Protein 6X23 (pdb70)

Foldseek 3Di:
DDKDKDKWKFFADPVGQFFDWADAQQQAAIFTQQGHCPGRVVVRPHGHGWGFQDKPNHGHNRGHPVVVVVVSVVVPRMIMTMTIGDDVD/DVDDDDD

Secondary structure (DSSP, 8-state):
--EEEEEEEEE--SS-S-EEEE--------EEEEE-TTSHHHHHT--TT-EEEEETTEE-TTS-HHHHHHHHHHTTTEEEEEEEEES--/--SEEE-

Sequence (96 aa):
APEGKMDLIIMRGDKGFGFRLSGATHAQGQWVRNVDPDGQAARAGLQAGDRLLELNGVDVSFWSHRKVVDEIKRSGDVVAFRIARRLSPPESESKV

Radius of gyration: 12.02 Å; Cα contacts (8 Å, |Δi|>4): 227; chains: 2; bounding box: 24×32×27 Å

Organism: Monosiga brevicollis (NCBI:txid81824)

Solvent-accessible surface area: 5658 Å² total; per-residue (Å²): 135,75,90,20,121,112,113,16,114,1,119,68,22,154,189,13,0,4,2,86,1,1,5,42,49,184,110,122,12,0,76,2,109,56,22,39,128,142,18,62,0,31,208,39,33,6,92,62,41,2,42,4,23,48,7,77,68,77,78,0,22,135,37,37,9,115,110,0,0,53,71,0,91,191,29,37,112,66,1,32,5,77,1,3,40,99,105,88,104,128,104,20,70,20,68,7

InterPro domains:
  IPR001452 SH3 domain [PF00018] (1230-1275)
  IPR001452 SH3 domain [PS50002] (1224-1283)
  IPR001452 SH3 domain [SM00326] (1227-1282)
  IPR001478 PDZ domain [PF00595] (455-535)
  IPR001478 PDZ domain [PS50106] (453-539)
  IPR001478 PDZ domain [SM00228] (461-539)
  IPR001660 Sterile alpha motif domain [PF00536] (1371-1432)
  IPR001660 Sterile alpha motif domain [PS50105] (1372-1435)
  IPR001660 Sterile alpha motif domain [SM00454] (1369-1435)
  IPR002110 Ankyrin repeat [PF00023] (327-357)
  IPR002110 Ankyrin repeat [PF12796] (231-323)
  IPR002110 Ankyrin repeat [PF13637] (164-210)
  IPR002110 Ankyrin repeat [PS50088] (190-222)
  IPR002110 Ankyrin repeat [PS50088] (223-255)
  IPR002110 Ankyrin repeat [PS50088] (293-325)
  IPR002110 Ankyrin repeat [PS50088] (326-358)
  IPR002110 Ankyrin repeat [SM00248] (190-219)
  IPR002110 Ankyrin repeat [SM00248] (223-252)
  IPR002110 Ankyrin repeat [SM00248] (256-289)
  IPR002110 Ankyrin repeat [SM00248] (293-322)

B-factor: mean 38.04, std 16.81, range [12.9, 97.59]

Structure (mmCIF, N/CA/C/O backbone):
data_6X23
#
_entry.id   6X23
#
_cell.length_a   33.070
_cell.length_b   40.690
_cell.length_c   78.860
_cell.angle_alpha   90.000
_cell.angle_beta   90.000
_cell.angle_gamma   90.000
#
_symmetry.space_group_name_H-M   'P 21 21 21'
#
loop_
_entity.id
_entity.type
_entity.pdbx_description
1 polymer 'mbSHANK1 protein'
2 polymer 'G protein-activated inward rectifier potassium channel 3'
3 water water
#
loop_
_atom_site.group_PDB
_atom_site.id
_atom_site.type_symbol
_atom_site.label_atom_id
_atom_site.label_alt_id
_atom_site.label_comp_id
_atom_site.label_asym_id
_atom_site.label_entity_id
_atom_site.label_seq_id
_atom_site.pdbx_PDB_ins_code
_atom_site.Cartn_x
_atom_site.Cartn_y
_atom_site.Cartn_z
_atom_site.occupancy
_atom_site.B_iso_or_equiv
_atom_site.auth_seq_id
_atom_site.auth_comp_id
_atom_site.auth_asym_id
_atom_site.auth_atom_id
_atom_site.pdbx_PDB_model_num
ATOM 1 N N . ALA A 1 8 ? 31.404 -12.630 3.785 1.00 67.74 447 ALA A N 1
ATOM 2 C CA . ALA A 1 8 ? 32.052 -12.135 4.994 1.00 57.32 447 ALA A CA 1
ATOM 3 C C . ALA A 1 8 ? 31.035 -11.649 6.033 1.00 55.17 447 ALA A C 1
ATOM 4 O O . ALA A 1 8 ? 30.396 -10.615 5.846 1.00 57.53 447 ALA A O 1
ATOM 6 N N . PRO A 1 9 ? 30.879 -12.400 7.126 1.00 50.54 448 PRO A N 1
ATOM 7 C CA . PRO A 1 9 ? 30.071 -11.917 8.253 1.00 46.03 448 PRO A CA 1
ATOM 8 C C . PRO A 1 9 ? 30.912 -11.161 9.270 1.00 45.23 448 PRO A C 1
ATOM 9 O O . PRO A 1 9 ? 32.039 -11.533 9.612 1.00 36.26 448 PRO A O 1
ATOM 13 N N . GLU A 1 10 ? 30.360 -10.069 9.778 1.00 40.97 449 GLU A N 1
ATOM 14 C CA . GLU A 1 10 ? 31.097 -9.315 10.775 1.00 34.67 449 GLU A CA 1
ATOM 15 C C . GLU A 1 10 ? 30.250 -9.108 12.013 1.00 30.28 449 GLU A C 1
ATOM 16 O O . GLU A 1 10 ? 29.024 -9.165 11.979 1.00 41.59 449 GLU A O 1
ATOM 22 N N . GLY A 1 11 ? 30.933 -8.890 13.121 1.00 30.03 450 GLY A N 1
ATOM 23 C CA . GLY A 1 11 ? 30.288 -8.532 14.362 1.00 26.04 450 GLY A CA 1
ATOM 24 C C . GLY A 1 11 ? 30.778 -7.174 14.799 1.00 23.53 450 GLY A C 1
ATOM 25 O O . GLY A 1 11 ? 31.903 -6.776 14.502 1.00 27.29 450 GLY A O 1
ATOM 26 N N . LYS A 1 12 ? 29.925 -6.461 15.507 1.00 23.46 451 LYS A N 1
ATOM 27 C CA . LYS A 1 12 ? 30.283 -5.169 16.056 1.00 21.76 451 LYS A CA 1
ATOM 28 C C . LYS A 1 12 ? 30.768 -5.311 17.495 1.00 19.04 451 LYS A C 1
ATOM 29 O O . LYS A 1 12 ? 30.344 -6.201 18.232 1.00 17.47 451 LYS A O 1
ATOM 35 N N . MET A 1 13 ? 31.681 -4.431 17.892 1.00 16.13 452 MET A N 1
ATOM 36 C CA . MET A 1 13 ? 32.144 -4.444 19.271 1.00 20.54 452 MET A CA 1
ATOM 37 C C . MET A 1 13 ? 32.449 -3.013 19.666 1.00 18.14 452 MET A C 1
ATOM 38 O O . MET A 1 13 ? 32.821 -2.203 18.811 1.00 20.93 452 MET A O 1
ATOM 43 N N . ASP A 1 14 ? 32.277 -2.693 20.957 1.00 14.84 453 ASP A N 1
ATOM 44 C CA . ASP A 1 14 ? 32.629 -1.376 21.482 1.00 14.99 453 ASP A CA 1
ATOM 45 C C . ASP A 1 14 ? 34.006 -1.470 22.119 1.00 14.25 453 ASP A C 1
ATOM 46 O O . ASP A 1 14 ? 34.349 -2.485 22.687 1.00 14.55 453 ASP A O 1
ATOM 51 N N . LEU A 1 15 ? 34.812 -0.425 21.991 1.00 20.07 454 LEU A N 1
ATOM 52 C CA . LEU A 1 15 ? 36.158 -0.405 22.548 1.00 14.67 454 LEU A CA 1
ATOM 53 C C . LEU A 1 15 ? 36.399 0.956 23.184 1.00 18.92 454 LEU A C 1
ATOM 54 O O . LEU A 1 15 ? 35.895 1.967 22.685 1.00 20.12 454 LEU A O 1
ATOM 59 N N . ILE A 1 16 ? 37.183 0.980 24.269 1.00 23.23 455 ILE A N 1
ATOM 60 C CA . ILE A 1 16 ? 37.629 2.198 24.932 1.00 21.32 455 ILE A CA 1
ATOM 61 C C . ILE A 1 16 ? 39.133 2.120 25.083 1.00 22.88 455 ILE A C 1
ATOM 62 O O . ILE A 1 16 ? 39.665 1.108 25.556 1.00 19.70 455 ILE A O 1
ATOM 67 N N . ILE A 1 17 ? 39.820 3.174 24.655 1.00 23.25 456 ILE A N 1
ATOM 68 C CA . ILE A 1 17 ? 41.272 3.202 24.541 1.00 23.69 456 ILE A CA 1
ATOM 69 C C . ILE A 1 17 ? 41.785 4.469 25.205 1.00 28.70 456 ILE A C 1
ATOM 70 O O . ILE A 1 17 ?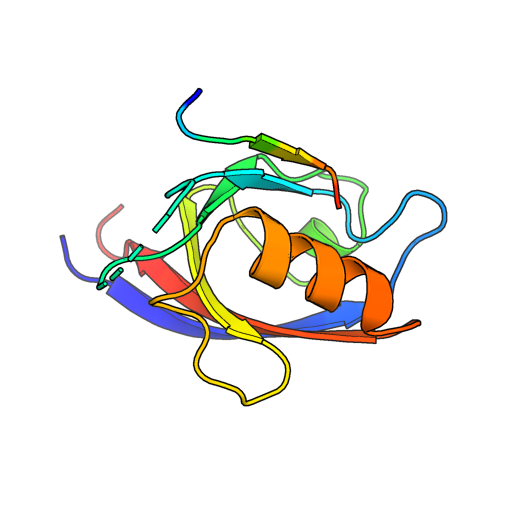 41.338 5.577 24.864 1.00 27.41 456 ILE A O 1
ATOM 75 N N . MET A 1 18 ? 42.705 4.317 26.157 1.00 29.59 457 MET A N 1
ATOM 76 C CA . MET A 1 18 ? 43.403 5.420 26.804 1.00 30.32 457 MET A CA 1
ATOM 77 C C . MET A 1 18 ? 44.543 5.841 25.886 1.00 32.80 457 MET A C 1
ATOM 78 O O . MET A 1 18 ? 45.188 4.987 25.268 1.00 26.52 457 MET A O 1
ATOM 83 N N . ARG A 1 19 ? 44.807 7.139 25.795 1.00 26.49 458 ARG A N 1
ATOM 84 C CA . ARG A 1 19 ? 45.896 7.594 24.939 1.00 30.03 458 ARG A CA 1
ATOM 85 C C . ARG A 1 19 ? 47.229 7.276 25.595 1.00 30.36 458 ARG A C 1
ATOM 86 O O . ARG A 1 19 ? 47.395 7.475 26.798 1.00 35.81 458 ARG A O 1
ATOM 94 N N . GLY A 1 20 ? 48.174 6.770 24.810 1.00 34.18 459 GLY A N 1
ATOM 95 C CA . GLY A 1 20 ? 49.529 6.561 25.277 1.00 36.23 459 GLY A CA 1
ATOM 96 C C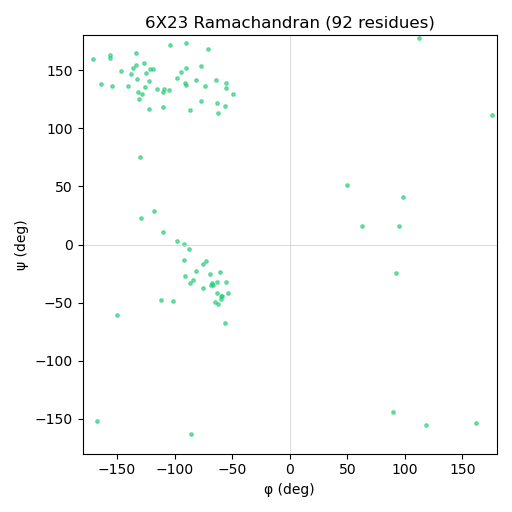 . GLY A 1 20 ? 50.350 7.824 25.118 1.00 42.15 459 GLY A C 1
ATOM 97 O O . GLY A 1 20 ? 49.822 8.921 24.939 1.00 40.64 459 GLY A O 1
ATOM 98 N N . ASP A 1 21 ? 51.665 7.670 25.180 1.00 47.20 460 ASP A N 1
ATOM 99 C CA . ASP A 1 21 ? 52.508 8.848 25.024 1.00 53.68 460 ASP A CA 1
ATOM 100 C C . ASP A 1 21 ? 52.928 9.077 23.586 1.00 45.59 460 ASP A C 1
ATOM 101 O O . ASP A 1 21 ? 53.439 10.155 23.259 1.00 55.01 460 ASP A O 1
ATOM 106 N N . LYS A 1 22 ? 52.729 8.092 22.725 1.00 37.94 461 LYS A N 1
ATOM 107 C CA . LYS A 1 22 ? 52.839 8.288 21.290 1.00 46.69 461 LYS A CA 1
ATOM 108 C C . LYS A 1 22 ? 51.476 8.196 20.615 1.00 48.90 461 LYS A C 1
ATOM 109 O O . LYS A 1 22 ? 51.404 8.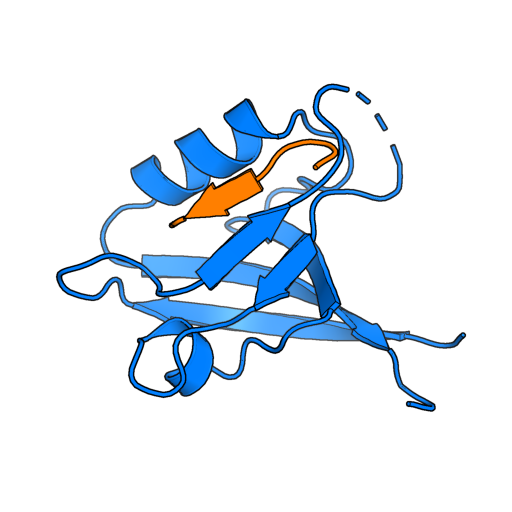114 19.384 1.00 48.84 461 LYS A O 1
ATOM 115 N N . GLY A 1 23 ? 50.392 8.186 21.391 1.00 34.47 462 GLY A N 1
ATOM 116 C CA . GLY A 1 23 ? 49.071 8.113 20.806 1.00 30.62 462 GLY A CA 1
ATOM 117 C C . GLY A 1 23 ? 48.295 6.877 21.204 1.00 31.07 462 GLY A C 1
ATOM 118 O O . GLY A 1 23 ? 48.547 6.290 22.265 1.00 25.18 462 GLY A O 1
ATOM 119 N N . PHE A 1 24 ? 47.343 6.481 20.344 1.00 33.71 463 PHE A N 1
ATOM 120 C CA . PHE A 1 24 ? 46.543 5.284 20.571 1.00 24.20 463 PHE A CA 1
ATOM 121 C C . PHE A 1 24 ? 47.268 4.037 20.091 1.00 28.20 463 PHE A C 1
ATOM 122 O O . PHE A 1 24 ? 47.082 2.960 20.670 1.00 25.14 463 PHE A O 1
ATOM 130 N N . GLY A 1 25 ? 48.104 4.170 19.059 1.00 25.86 464 GLY A N 1
ATOM 1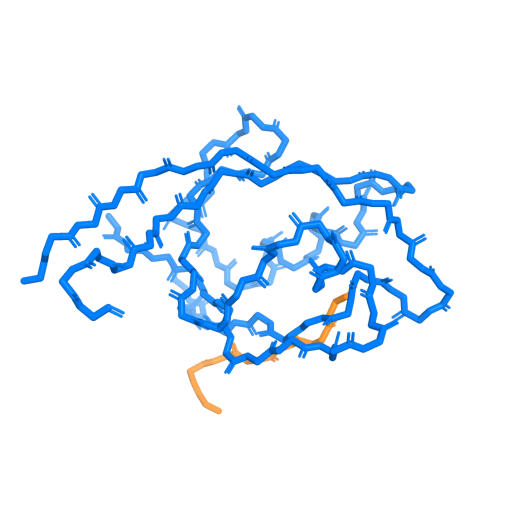31 C CA . GLY A 1 25 ? 48.976 3.091 18.638 1.00 29.79 464 GLY A CA 1
ATOM 132 C C . GLY A 1 25 ? 48.490 2.264 17.461 1.00 32.80 464 GLY A C 1
ATOM 133 O O . GLY A 1 25 ? 48.672 1.042 17.421 1.00 27.70 464 GLY A O 1
ATOM 134 N N . PHE A 1 26 ? 47.930 2.935 16.471 1.00 24.52 465 PHE A N 1
ATOM 135 C CA . PHE A 1 26 ? 47.489 2.211 15.268 1.00 24.70 465 PHE A CA 1
ATOM 136 C C . PHE A 1 26 ? 47.452 3.172 14.095 1.00 33.88 465 PHE A C 1
ATOM 137 O O . PHE A 1 26 ? 47.502 4.375 14.289 1.00 34.37 465 PHE A O 1
ATOM 145 N N . ARG A 1 27 ? 47.417 2.619 12.878 1.00 31.51 466 ARG A N 1
ATOM 146 C CA . ARG A 1 27 ? 47.375 3.441 11.639 1.00 37.78 466 ARG A CA 1
ATOM 147 C C . ARG A 1 27 ? 45.993 3.281 10.999 1.00 36.42 466 ARG A C 1
ATOM 148 O O . ARG A 1 27 ? 45.643 2.142 10.632 1.00 38.03 466 ARG A O 1
ATOM 156 N N . LEU A 1 28 ? 45.243 4.380 10.872 1.00 37.94 467 LEU A N 1
ATOM 157 C CA . LEU A 1 28 ? 43.922 4.303 10.305 1.00 37.92 467 LEU A CA 1
ATOM 158 C C . LEU A 1 28 ? 44.049 4.502 8.802 1.00 42.76 467 LEU A C 1
ATOM 159 O O . LEU A 1 28 ? 44.983 5.133 8.317 1.00 43.92 467 LEU A O 1
ATOM 164 N N . SER A 1 29 ? 43.133 3.936 8.052 1.00 42.72 468 SER A N 1
ATOM 165 C CA . SER A 1 29 ? 43.327 3.920 6.615 1.00 44.95 468 SER A CA 1
ATOM 166 C C . SER A 1 29 ? 41.970 3.832 5.949 1.00 50.30 468 SER A C 1
ATOM 167 O O . SER A 1 29 ? 41.116 3.060 6.393 1.00 51.47 468 SER A O 1
ATOM 170 N N . GLY A 1 30 ? 41.763 4.617 4.906 1.00 50.56 469 GLY A N 1
ATOM 171 C CA . GLY A 1 30 ? 40.516 4.426 4.196 1.00 49.94 469 GLY A CA 1
ATOM 172 C C . GLY A 1 30 ? 40.180 5.621 3.334 1.00 62.39 469 GLY A C 1
ATOM 173 O O . GLY A 1 30 ? 41.064 6.367 2.913 1.00 62.73 469 GLY A O 1
ATOM 174 N N . ALA A 1 31 ? 38.876 5.768 3.112 1.00 65.34 470 ALA A N 1
ATOM 175 C CA . ALA A 1 31 ? 38.318 6.719 2.154 1.00 64.46 470 ALA A CA 1
ATOM 176 C C . ALA A 1 31 ? 38.774 8.145 2.433 1.00 71.36 470 ALA A C 1
ATOM 177 O O . ALA A 1 31 ? 38.491 8.697 3.503 1.00 68.86 470 ALA A O 1
ATOM 179 N N . THR A 1 32 ? 39.467 8.747 1.455 1.00 75.54 471 THR A N 1
ATOM 180 C CA . THR A 1 32 ? 39.865 10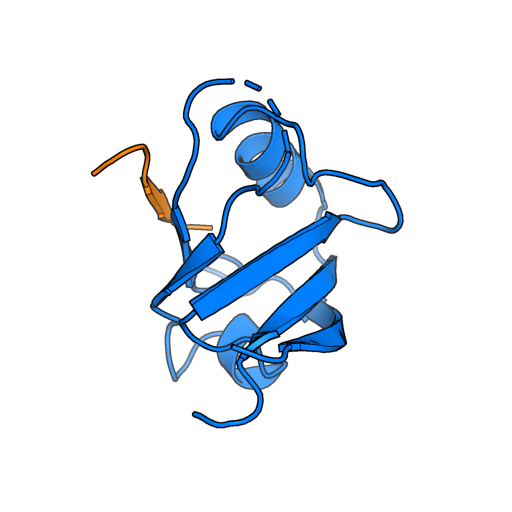.145 1.594 1.00 75.09 471 THR A CA 1
ATOM 181 C C . THR A 1 32 ? 38.647 11.058 1.589 1.00 74.76 471 THR A C 1
ATOM 182 O O . THR A 1 32 ? 38.635 12.087 2.276 1.00 78.43 471 THR A O 1
ATOM 186 N N . HIS A 1 33 ? 37.619 10.713 0.816 1.00 74.64 472 HIS A N 1
ATOM 187 C CA . HIS A 1 33 ? 36.359 11.454 0.853 1.00 69.06 472 HIS A CA 1
ATOM 188 C C . HIS A 1 33 ? 35.193 10.491 1.010 1.00 62.71 472 HIS A C 1
ATOM 189 O O . HIS A 1 33 ? 34.082 10.907 1.319 1.00 56.93 472 HIS A O 1
ATOM 196 N N . ALA A 1 40 ? 27.675 3.853 3.372 1.00 64.51 479 ALA A N 1
ATOM 197 C CA . ALA A 1 40 ? 29.106 4.131 3.273 1.00 62.64 479 ALA A CA 1
ATOM 198 C C . ALA A 1 40 ? 29.905 2.843 3.410 1.00 64.69 479 ALA A C 1
ATOM 199 O O . ALA A 1 40 ? 29.419 1.767 3.051 1.00 69.44 479 ALA A O 1
ATOM 201 N N . GLN A 1 41 ? 31.135 2.955 3.914 1.00 63.25 480 GLN A N 1
ATOM 202 C CA . GLN A 1 41 ? 31.877 1.785 4.374 1.00 63.68 480 GLN A CA 1
ATOM 203 C C . GLN A 1 41 ? 32.823 2.195 5.501 1.00 58.75 480 GLN A C 1
ATOM 204 O O . GLN A 1 41 ? 32.695 1.693 6.623 1.00 59.58 480 GLN A O 1
ATOM 210 N N . GLY A 1 42 ? 33.763 3.099 5.224 1.00 54.36 481 GLY A N 1
ATOM 211 C CA . GLY A 1 42 ? 34.445 3.842 6.268 1.00 49.38 481 GLY A CA 1
ATOM 212 C C . GLY A 1 42 ? 35.923 3.494 6.401 1.00 54.75 481 GLY A C 1
ATOM 213 O O . GLY A 1 42 ? 36.463 2.634 5.703 1.00 63.14 481 GLY A O 1
ATOM 214 N N . GLN A 1 43 ? 36.577 4.205 7.325 1.00 41.36 482 GLN A N 1
ATOM 215 C CA . GLN A 1 43 ? 37.998 4.017 7.577 1.00 37.39 482 GLN A CA 1
ATOM 216 C C . GLN A 1 43 ? 38.224 2.678 8.255 1.00 34.06 482 GLN A C 1
ATOM 217 O O . GLN A 1 43 ? 37.292 2.050 8.729 1.00 40.03 482 GLN A O 1
ATOM 223 N N . TRP A 1 44 ? 39.479 2.246 8.328 1.00 35.44 483 TRP A N 1
ATOM 224 C CA . TRP A 1 44 ? 39.743 0.959 8.958 1.00 39.27 483 TRP A CA 1
ATOM 225 C C . TRP A 1 44 ? 41.171 0.877 9.488 1.00 39.95 483 TRP A C 1
ATOM 226 O O . TRP A 1 44 ? 42.059 1.633 9.089 1.00 43.36 483 TRP A O 1
ATOM 237 N N . VAL A 1 45 ? 41.360 -0.069 10.406 1.00 42.03 484 VAL A N 1
ATOM 238 C CA . VAL A 1 45 ? 42.621 -0.300 11.107 1.00 40.14 484 VAL A CA 1
ATOM 239 C C . VAL A 1 45 ? 43.478 -1.234 10.256 1.00 41.99 484 VAL A C 1
ATOM 240 O O . VAL A 1 45 ? 43.021 -2.310 9.854 1.00 44.11 484 VAL A O 1
ATOM 244 N N . ARG A 1 46 ? 44.614 -0.693 9.808 1.00 51.15 485 ARG A N 1
ATOM 245 C CA . ARG A 1 46 ? 45.552 -1.365 8.861 1.00 57.63 485 ARG A CA 1
ATOM 246 C C . ARG A 1 46 ? 46.621 -2.153 9.596 1.00 53.02 485 ARG A C 1
ATOM 247 O O . ARG A 1 46 ? 47.111 -3.112 8.994 1.00 65.20 485 ARG A O 1
ATOM 255 N N . ASN A 1 47 ? 46.950 -1.737 10.811 1.00 50.43 486 ASN A N 1
ATOM 256 C CA . ASN A 1 47 ? 47.937 -2.402 11.703 1.00 49.87 486 ASN A CA 1
ATOM 257 C C . ASN A 1 47 ? 47.863 -1.751 13.083 1.00 35.42 486 ASN A C 1
ATOM 258 O O . ASN A 1 47 ? 47.333 -0.672 13.172 1.00 33.84 486 ASN A O 1
ATOM 263 N N . VAL A 1 48 ? 48.336 -2.432 14.132 1.00 31.05 487 VAL A N 1
ATOM 264 C CA . VAL A 1 48 ? 48.234 -1.867 15.513 1.00 25.08 487 VAL A CA 1
ATOM 265 C C . VAL A 1 48 ? 49.518 -2.178 16.290 1.00 23.63 487 VAL A C 1
ATOM 266 O O . VAL A 1 48 ? 49.998 -3.326 16.197 1.00 26.38 487 VAL A O 1
ATOM 270 N N . ASP A 1 49 ? 50.049 -1.193 17.026 1.00 27.11 488 ASP A N 1
ATOM 271 C CA . ASP A 1 49 ? 51.263 -1.413 17.808 1.00 29.69 488 ASP A CA 1
ATOM 272 C C . ASP A 1 49 ? 51.015 -2.481 18.864 1.00 26.61 488 ASP A C 1
ATOM 273 O O . ASP A 1 49 ? 50.242 -2.230 19.799 1.00 25.29 488 ASP A O 1
ATOM 278 N N . PRO A 1 50 ? 51.651 -3.649 18.780 1.00 25.72 489 PRO A N 1
ATOM 279 C CA . PRO A 1 50 ? 51.362 -4.685 19.780 1.00 19.56 489 PRO A CA 1
ATOM 280 C C . PRO A 1 50 ? 51.692 -4.253 21.204 1.00 22.59 489 PRO A C 1
ATOM 281 O O . PRO A 1 50 ? 51.096 -4.789 22.142 1.00 26.41 489 PRO A O 1
ATOM 285 N N . ASP A 1 51 ? 52.597 -3.288 21.402 1.00 22.71 490 ASP A N 1
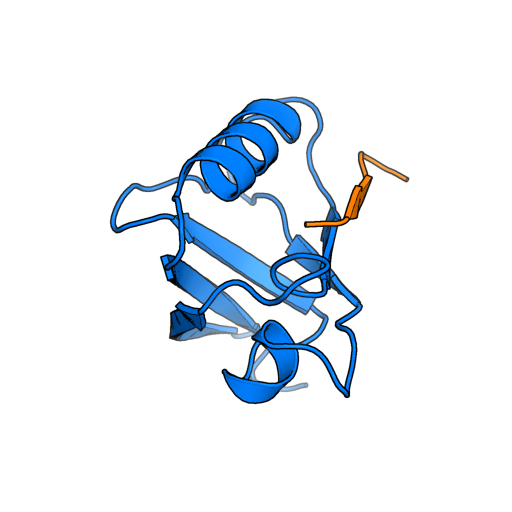ATOM 286 C CA . ASP A 1 51 ? 52.879 -2.728 22.723 1.00 23.34 490 ASP A CA 1
ATOM 287 C C . ASP A 1 51 ? 52.137 -1.417 22.994 1.00 26.01 490 ASP A C 1
ATOM 288 O O . ASP A 1 51 ? 52.315 -0.830 24.070 1.00 24.71 490 ASP A O 1
ATOM 293 N N . GLY A 1 52 ? 51.279 -0.959 22.057 1.00 29.18 491 GLY A N 1
ATOM 294 C CA . GLY A 1 52 ? 50.521 0.264 22.251 1.00 26.33 491 GLY A CA 1
ATOM 295 C C . GLY A 1 52 ? 49.143 0.075 22.915 1.00 24.07 491 GLY A C 1
ATOM 296 O O . GLY A 1 52 ? 48.632 -1.022 23.117 1.00 21.75 491 GLY A O 1
ATOM 297 N N . GLN A 1 53 ? 48.517 1.207 23.222 1.00 25.52 492 GLN A N 1
ATOM 298 C CA . GLN A 1 53 ? 47.268 1.218 23.975 1.00 29.10 492 GLN A CA 1
ATOM 299 C C . GLN A 1 53 ? 46.090 0.611 23.209 1.00 27.82 492 GLN A C 1
ATOM 300 O O . GLN A 1 53 ? 45.197 0.021 23.836 1.00 28.95 492 GLN A O 1
ATOM 306 N N . ALA A 1 54 ? 46.045 0.756 21.877 1.00 25.09 493 ALA A N 1
ATOM 307 C CA . ALA A 1 54 ? 44.950 0.152 21.115 1.00 23.46 493 ALA A CA 1
ATOM 308 C C . ALA A 1 54 ? 45.004 -1.361 21.203 1.00 26.41 493 ALA A C 1
ATOM 309 O O . ALA A 1 54 ? 43.992 -2.010 21.499 1.00 27.44 493 ALA A O 1
ATOM 311 N N . ALA A 1 55 ? 46.182 -1.946 20.949 1.00 25.07 494 ALA A N 1
ATOM 312 C CA . ALA A 1 55 ? 46.337 -3.390 21.094 1.00 19.11 494 ALA A CA 1
ATOM 313 C C . ALA A 1 55 ? 45.893 -3.834 22.470 1.00 21.53 494 ALA A C 1
ATOM 314 O O . ALA A 1 55 ? 45.211 -4.860 22.607 1.00 20.49 494 ALA A O 1
ATOM 316 N N . ARG A 1 56 ? 46.252 -3.059 23.501 1.00 23.99 495 ARG A N 1
ATOM 317 C CA . ARG A 1 56 ? 45.867 -3.404 24.867 1.00 26.28 495 ARG A CA 1
ATOM 318 C C . ARG A 1 56 ? 44.356 -3.379 25.042 1.00 29.16 495 ARG A C 1
ATOM 319 O O . ARG A 1 56 ? 43.811 -4.153 25.833 1.00 41.40 495 ARG A O 1
ATOM 327 N N . ALA A 1 57 ? 43.657 -2.508 24.319 1.00 21.55 496 ALA A N 1
ATOM 328 C CA . ALA A 1 57 ? 42.209 -2.511 24.407 1.00 22.31 496 ALA A CA 1
ATOM 329 C C . ALA A 1 57 ? 41.569 -3.473 23.424 1.00 24.09 496 ALA A C 1
ATOM 330 O O . ALA A 1 57 ? 40.344 -3.634 23.434 1.00 29.92 496 ALA A O 1
ATOM 332 N N . GLY A 1 58 ? 42.357 -4.120 22.573 1.00 32.50 497 GLY A N 1
ATOM 333 C CA . GLY A 1 58 ? 41.824 -5.162 21.719 1.00 26.48 497 GLY A CA 1
ATOM 334 C C . GLY A 1 58 ? 41.413 -4.713 20.347 1.00 19.67 497 GLY A C 1
ATOM 335 O O . GLY A 1 58 ? 40.653 -5.419 19.679 1.00 23.03 497 GLY A O 1
ATOM 336 N N . LEU A 1 59 ? 41.855 -3.545 19.917 1.00 16.15 498 LEU A N 1
ATOM 337 C CA . LEU A 1 59 ? 41.725 -3.188 18.516 1.00 23.22 498 LEU A CA 1
ATOM 338 C C . LEU A 1 59 ? 42.568 -4.158 17.700 1.00 26.44 498 LEU A C 1
ATOM 339 O O . LEU A 1 59 ? 43.644 -4.566 18.135 1.00 24.93 498 LEU A O 1
ATOM 344 N N . GLN A 1 60 ? 42.075 -4.573 16.539 1.00 21.01 499 GLN A N 1
ATOM 345 C CA . GLN A 1 60 ? 42.867 -5.476 15.719 1.00 30.05 499 GLN A CA 1
ATOM 346 C C . GLN A 1 60 ? 42.868 -5.006 14.279 1.00 35.28 499 GLN A C 1
ATOM 347 O O . GLN A 1 60 ? 41.928 -4.356 13.815 1.00 30.54 499 GLN A O 1
ATOM 353 N N . ALA A 1 61 ? 43.920 -5.390 13.560 1.00 34.25 500 ALA A N 1
ATOM 354 C CA . ALA A 1 61 ? 44.013 -5.051 12.149 1.00 37.23 500 ALA A CA 1
ATOM 355 C C . ALA A 1 61 ? 42.774 -5.552 11.429 1.00 36.17 500 ALA A C 1
ATOM 356 O O . ALA A 1 61 ? 42.262 -6.635 11.722 1.00 35.18 500 ALA A O 1
ATOM 358 N N . GLY A 1 62 ? 42.259 -4.738 10.517 1.00 32.43 501 GLY A N 1
ATOM 359 C CA . GLY A 1 62 ? 41.060 -5.083 9.817 1.00 33.17 501 GLY A CA 1
ATOM 360 C C . GLY A 1 62 ? 39.795 -4.561 10.463 1.00 40.45 501 GLY A C 1
ATOM 361 O O . GLY A 1 62 ? 38.789 -4.383 9.767 1.00 43.64 501 GLY A O 1
ATOM 362 N N . ASP A 1 63 ? 39.814 -4.306 11.774 1.00 34.79 502 ASP A N 1
ATOM 363 C CA . ASP A 1 63 ? 38.691 -3.631 12.410 1.00 29.90 502 ASP A CA 1
ATOM 364 C C . ASP A 1 63 ? 38.329 -2.387 11.616 1.00 29.80 502 ASP A C 1
ATOM 365 O O . ASP A 1 63 ? 39.193 -1.566 11.303 1.00 33.08 502 ASP A O 1
ATOM 370 N N . ARG A 1 64 ? 37.052 -2.257 11.291 1.00 32.20 503 ARG A N 1
ATOM 371 C CA . ARG A 1 64 ? 36.540 -1.137 10.515 1.00 33.50 503 ARG A CA 1
ATOM 372 C C . ARG A 1 64 ? 35.792 -0.185 11.434 1.00 32.44 503 ARG A C 1
ATOM 373 O O . ARG A 1 64 ? 34.959 -0.617 12.232 1.00 29.67 503 ARG A O 1
ATOM 381 N N . LEU A 1 65 ? 36.076 1.103 11.299 1.00 29.20 504 LEU A N 1
ATOM 382 C CA . LEU A 1 65 ? 35.567 2.124 12.196 1.00 25.79 504 LEU A CA 1
ATOM 383 C C . LEU A 1 65 ? 34.112 2.434 11.874 1.00 34.73 504 LEU A C 1
ATOM 384 O O . LEU A 1 65 ? 33.783 2.796 10.740 1.00 44.10 504 LEU A O 1
ATOM 389 N N . LEU A 1 66 ? 33.238 2.300 12.866 1.00 23.96 505 LEU A N 1
ATOM 390 C CA . LEU A 1 66 ? 31.839 2.642 12.707 1.00 23.14 505 LEU A CA 1
ATOM 391 C C . LEU A 1 66 ? 31.435 3.859 13.528 1.00 32.71 505 LEU A C 1
ATOM 392 O O . LEU A 1 66 ? 30.758 4.755 13.015 1.00 38.24 505 LEU A O 1
ATOM 397 N N . GLU A 1 67 ? 31.803 3.912 14.805 1.00 26.77 506 GLU A N 1
ATOM 398 C CA . GLU A 1 67 ? 31.416 5.028 15.658 1.00 27.21 506 GLU A CA 1
ATOM 399 C C . GLU A 1 67 ? 32.634 5.51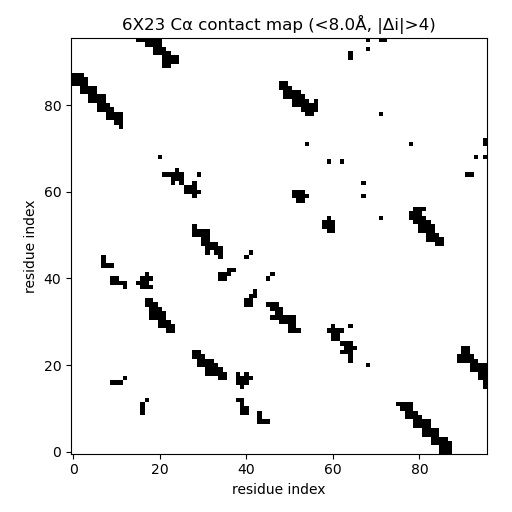2 16.429 1.00 25.43 506 GLU A C 1
ATOM 400 O O . GLU A 1 67 ? 33.465 4.720 16.877 1.00 23.43 506 GLU A O 1
ATOM 406 N N . LEU A 1 68 ? 32.707 6.822 16.595 1.00 29.59 507 LEU A N 1
ATOM 407 C CA . LEU A 1 68 ? 33.734 7.499 17.364 1.00 22.90 507 LEU A CA 1
ATOM 408 C C . LEU A 1 68 ? 33.006 8.300 18.427 1.00 20.89 507 LEU A C 1
ATOM 409 O O . LEU A 1 68 ? 32.221 9.189 18.093 1.00 22.46 507 LEU A O 1
ATOM 414 N N . ASN A 1 69 ? 33.236 7.967 19.692 1.00 21.37 508 ASN A N 1
ATOM 415 C CA . ASN A 1 69 ? 32.564 8.624 20.813 1.00 19.59 508 ASN A CA 1
ATOM 416 C C . ASN A 1 69 ? 31.051 8.675 20.592 1.00 19.83 508 ASN A C 1
ATOM 417 O O . ASN A 1 69 ? 30.407 9.724 20.665 1.00 23.31 508 ASN A O 1
ATOM 422 N N . GLY A 1 70 ? 30.488 7.526 20.277 1.00 26.77 509 GLY A N 1
ATOM 423 C CA . GLY A 1 70 ? 29.054 7.452 20.093 1.00 26.65 509 GLY A CA 1
ATOM 424 C C . GLY A 1 70 ? 28.511 8.276 18.956 1.00 29.54 509 GLY A C 1
ATOM 425 O O . GLY A 1 70 ? 27.304 8.521 18.915 1.00 37.83 509 GLY A O 1
ATOM 426 N N . VAL A 1 71 ? 29.360 8.727 18.030 1.00 29.90 510 VAL A N 1
ATOM 427 C CA . VAL A 1 71 ? 28.911 9.401 16.814 1.00 29.68 510 VAL A CA 1
ATOM 428 C C . VAL A 1 71 ? 29.166 8.469 15.642 1.00 30.62 510 VAL A C 1
ATOM 429 O O . VAL A 1 71 ? 30.249 7.883 15.538 1.00 28.19 510 VAL A O 1
ATOM 433 N N . ASP A 1 72 ? 28.177 8.327 14.765 1.00 31.19 511 ASP A N 1
ATOM 434 C CA . ASP A 1 72 ? 28.398 7.595 13.518 1.00 32.99 511 ASP A CA 1
ATOM 435 C C . ASP A 1 72 ? 29.441 8.307 12.670 1.00 34.29 511 ASP A C 1
ATOM 436 O O . ASP A 1 72 ? 29.257 9.468 12.295 1.00 41.92 511 ASP A O 1
ATOM 441 N N . VAL A 1 73 ? 30.518 7.603 12.339 1.00 28.26 512 VAL A N 1
ATOM 442 C CA . VAL A 1 73 ? 31.612 8.182 11.568 1.00 33.97 512 VAL A CA 1
ATOM 443 C C . VAL A 1 73 ? 31.943 7.293 10.383 1.00 36.46 512 VAL A C 1
ATOM 444 O O . VAL A 1 73 ? 33.062 7.340 9.860 1.00 38.06 512 VAL A O 1
ATOM 448 N N . SER A 1 74 ? 30.980 6.471 9.963 1.00 36.41 513 SER A N 1
ATOM 449 C CA . SER A 1 74 ? 31.221 5.510 8.893 1.00 40.78 513 SER A CA 1
ATOM 450 C C . SER A 1 74 ? 31.273 6.157 7.509 1.00 46.70 513 SER A C 1
ATOM 451 O O . SER A 1 74 ? 31.791 5.551 6.568 1.00 49.53 513 SER A O 1
ATOM 454 N N . PHE A 1 75 ? 30.776 7.381 7.377 1.00 49.65 514 PHE A N 1
ATOM 455 C CA . PHE A 1 75 ? 30.638 8.078 6.106 1.00 44.32 514 PHE A CA 1
ATOM 456 C C . PHE A 1 75 ? 31.469 9.357 6.055 1.00 44.66 514 PHE A C 1
ATOM 457 O O . PHE A 1 75 ? 31.103 10.305 5.366 1.00 45.92 514 PHE A O 1
ATOM 465 N N . TRP A 1 76 ? 32.572 9.416 6.782 1.00 39.13 515 TRP A N 1
ATOM 466 C CA . TRP A 1 76 ? 33.335 10.646 6.870 1.00 34.65 515 TRP A CA 1
ATOM 467 C C . TRP A 1 76 ? 34.579 10.561 6.005 1.00 44.54 515 TRP A C 1
ATOM 468 O O . TRP A 1 76 ? 34.933 9.507 5.470 1.00 49.87 515 TRP A O 1
ATOM 479 N N . SER A 1 77 ? 35.247 11.703 5.880 1.00 43.37 516 SER A N 1
ATOM 480 C CA . SER A 1 77 ? 36.545 11.777 5.236 1.00 44.44 516 SER A CA 1
ATOM 481 C C . SER A 1 77 ? 37.624 11.266 6.174 1.00 45.43 516 SER A C 1
ATOM 482 O O . SER A 1 77 ? 37.503 11.362 7.397 1.00 43.51 516 SER A O 1
ATOM 485 N N . HIS A 1 78 ? 38.711 10.761 5.587 1.00 49.87 517 HIS A N 1
ATOM 486 C CA . HIS A 1 78 ? 39.811 10.266 6.402 1.00 47.00 517 HIS A CA 1
ATOM 487 C C . HIS A 1 78 ? 40.326 11.315 7.372 1.00 42.38 517 HIS A C 1
ATOM 488 O O . HIS A 1 78 ? 40.773 10.968 8.468 1.00 46.35 517 HIS A O 1
ATOM 495 N N . ARG A 1 79 ? 40.281 12.595 7.003 1.00 43.88 518 ARG A N 1
ATOM 496 C CA . ARG A 1 79 ? 40.940 13.571 7.862 1.00 41.76 518 ARG A CA 1
ATOM 497 C C . ARG A 1 79 ? 40.019 14.046 8.970 1.00 39.42 518 ARG A C 1
ATOM 498 O O . ARG A 1 79 ? 40.485 14.342 10.078 1.00 40.65 518 ARG A O 1
ATOM 506 N N . LYS A 1 80 ? 38.716 14.120 8.700 1.00 35.67 519 LYS A N 1
ATOM 507 C CA . LYS A 1 80 ? 37.796 14.487 9.769 1.00 37.90 519 LYS A CA 1
ATOM 508 C C . LYS A 1 80 ? 37.821 13.441 10.867 1.00 33.88 519 LYS A C 1
ATOM 509 O O . LYS A 1 80 ? 37.861 13.783 12.050 1.00 35.07 519 LYS A O 1
ATOM 515 N N . VAL A 1 81 ? 37.846 12.163 10.488 1.00 35.68 520 VAL A N 1
ATOM 516 C CA . VAL A 1 81 ? 37.932 11.086 11.471 1.00 29.41 520 VAL A CA 1
ATOM 517 C C . VAL A 1 81 ? 39.233 11.187 12.263 1.00 30.69 520 VAL A C 1
ATOM 518 O O . VAL A 1 81 ? 39.230 11.181 13.502 1.00 29.37 520 VAL A O 1
ATOM 522 N N . VAL A 1 82 ? 40.364 11.300 11.558 1.00 28.60 521 VAL A N 1
ATOM 523 C CA . VAL A 1 82 ? 41.664 11.363 12.224 1.00 27.55 521 VAL A CA 1
ATOM 524 C C . VAL A 1 82 ? 41.737 12.568 13.159 1.00 32.28 521 VAL A C 1
ATOM 525 O O . VAL A 1 82 ? 42.158 12.455 14.324 1.00 28.48 521 VAL A O 1
ATOM 529 N N . ASP A 1 83 ? 41.316 13.741 12.665 1.00 33.91 522 ASP A N 1
ATOM 530 C CA . ASP A 1 83 ? 41.384 14.946 13.486 1.00 35.30 522 ASP A CA 1
ATOM 531 C C . ASP A 1 83 ? 40.584 14.783 14.766 1.00 27.73 522 ASP A C 1
ATOM 532 O O . ASP A 1 83 ? 41.058 15.144 15.848 1.00 28.52 522 ASP A O 1
ATOM 537 N N . GLU A 1 84 ? 39.377 14.225 14.665 1.00 24.80 523 GLU A N 1
ATOM 538 C CA . GLU A 1 84 ? 38.565 14.016 15.855 1.00 24.86 523 GLU A CA 1
ATOM 539 C C . GLU A 1 84 ? 39.178 12.953 16.757 1.00 23.89 523 GLU A C 1
ATOM 540 O O . GLU A 1 84 ? 39.099 13.051 17.992 1.00 20.32 523 GLU A O 1
ATOM 546 N N . ILE A 1 85 ? 39.809 11.943 16.175 1.00 24.74 524 ILE A N 1
ATOM 547 C CA . ILE A 1 85 ? 40.528 10.998 17.016 1.00 24.58 524 ILE A CA 1
ATOM 548 C C . ILE A 1 85 ? 41.616 11.720 17.810 1.00 23.46 524 ILE A C 1
ATOM 549 O O . ILE A 1 85 ? 41.741 11.538 19.026 1.00 20.88 524 ILE A O 1
ATOM 554 N N . LYS A 1 86 ? 42.371 12.601 17.155 1.00 28.05 525 LYS A N 1
ATOM 555 C CA . LYS A 1 86 ? 43.423 13.318 17.873 1.00 30.52 525 LYS A CA 1
ATOM 556 C C . LYS A 1 86 ? 42.863 14.311 18.883 1.00 29.74 525 LYS A C 1
ATOM 557 O O . LYS A 1 86 ? 43.550 14.621 19.874 1.00 21.91 525 LYS A O 1
ATOM 563 N N . ARG A 1 87 ? 41.630 14.802 18.658 1.00 24.90 526 ARG A N 1
ATOM 564 C CA . ARG A 1 87 ? 41.007 15.820 19.488 1.00 19.42 526 ARG A CA 1
ATOM 565 C C . ARG A 1 87 ? 40.177 15.228 20.615 1.00 26.64 526 ARG A C 1
ATOM 566 O O . ARG A 1 87 ? 39.582 15.985 21.415 1.00 20.12 526 ARG A O 1
ATOM 574 N N . SER A 1 88 ? 40.133 13.892 20.694 1.00 21.36 527 SER A N 1
ATOM 575 C CA . SER A 1 88 ? 39.295 13.204 21.666 1.00 19.37 527 SER A CA 1
ATOM 576 C C . SER A 1 88 ? 39.848 13.321 23.070 1.00 24.88 527 SER A C 1
ATOM 577 O O . SER A 1 88 ? 39.125 13.030 24.029 1.00 25.31 527 SER A O 1
ATOM 580 N N . GLY A 1 89 ? 41.099 13.750 23.212 1.00 21.95 528 GLY A N 1
ATOM 581 C CA . GLY A 1 89 ? 41.689 13.886 24.523 1.00 21.63 528 GLY A CA 1
ATOM 582 C C . GLY A 1 89 ? 42.377 12.621 24.978 1.00 29.49 528 GLY A C 1
ATOM 583 O O . GLY A 1 89 ? 42.979 11.884 24.192 1.00 23.00 528 GLY A O 1
ATOM 584 N N . ASP A 1 90 ? 42.284 12.345 26.262 1.00 33.59 529 ASP A N 1
ATOM 585 C CA . ASP A 1 90 ? 43.057 11.236 26.780 1.00 30.87 529 ASP A CA 1
ATOM 586 C C . ASP A 1 90 ? 42.391 9.898 26.526 1.00 29.77 529 ASP A C 1
ATOM 587 O O . ASP A 1 90 ? 43.081 8.875 26.490 1.00 33.53 529 ASP A O 1
ATOM 592 N N . VAL A 1 91 ? 41.085 9.891 26.325 1.00 25.91 530 VAL A N 1
ATOM 593 C CA . VAL A 1 91 ? 40.318 8.684 26.100 1.00 23.79 530 VAL A CA 1
ATOM 594 C C . VAL A 1 91 ? 39.555 8.816 24.793 1.00 20.83 530 VAL A C 1
ATOM 595 O O . VAL A 1 91 ? 39.106 9.902 24.426 1.00 22.53 530 VAL A O 1
ATOM 599 N N . VAL A 1 92 ? 39.372 7.691 24.110 1.00 18.67 531 VAL A N 1
ATOM 600 C CA . VAL A 1 92 ? 38.566 7.621 22.899 1.00 16.31 531 VAL A CA 1
ATOM 601 C C . VAL A 1 92 ? 37.718 6.372 23.015 1.00 20.23 531 VAL A C 1
ATOM 602 O O . VAL A 1 92 ? 38.108 5.403 23.668 1.00 25.59 531 VAL A O 1
ATOM 606 N N . ALA A 1 93 ? 36.557 6.392 22.381 1.00 19.05 532 ALA A N 1
ATOM 607 C CA . ALA A 1 93 ? 35.715 5.213 22.261 1.00 18.34 532 ALA A CA 1
ATOM 608 C C . ALA A 1 93 ? 35.395 4.978 20.795 1.00 19.08 532 ALA A C 1
ATOM 609 O O . ALA A 1 93 ? 35.079 5.916 20.050 1.00 15.44 532 ALA A O 1
ATOM 611 N N . PHE A 1 94 ? 35.504 3.712 20.397 1.00 23.87 533 PHE A N 1
ATOM 612 C CA . PHE A 1 94 ? 35.239 3.235 19.050 1.00 16.76 533 PHE A CA 1
ATOM 613 C C . PHE A 1 94 ? 34.159 2.175 19.130 1.00 19.07 533 PHE A C 1
ATOM 614 O O . PHE A 1 94 ? 34.147 1.361 20.062 1.00 19.73 533 PHE A O 1
ATOM 622 N N . ARG A 1 95 ? 33.255 2.190 18.159 1.00 16.17 534 ARG A N 1
ATOM 623 C CA . ARG A 1 95 ? 32.508 1.006 17.767 1.00 17.42 534 ARG A CA 1
ATOM 624 C C . ARG A 1 95 ? 33.003 0.583 16.392 1.00 16.33 534 ARG A C 1
ATOM 625 O O . ARG A 1 95 ? 33.115 1.416 15.493 1.00 24.05 534 ARG A O 1
ATOM 633 N N . ILE A 1 96 ? 33.307 -0.696 16.227 1.00 14.81 535 ILE A N 1
ATOM 634 C CA . ILE A 1 96 ? 33.925 -1.195 15.006 1.00 20.77 535 ILE A CA 1
ATOM 635 C C . ILE A 1 96 ? 33.219 -2.455 14.532 1.00 23.19 535 ILE A C 1
ATOM 636 O O . ILE A 1 96 ? 32.498 -3.112 15.280 1.00 24.01 535 ILE A O 1
ATOM 641 N N . ALA A 1 97 ? 33.494 -2.804 13.276 1.00 28.47 536 ALA A N 1
ATOM 642 C CA . ALA A 1 97 ? 32.997 -4.024 12.649 1.00 30.61 536 ALA A CA 1
ATOM 643 C C . ALA A 1 97 ? 34.179 -4.928 12.328 1.00 28.60 536 ALA A C 1
ATOM 644 O O . ALA A 1 97 ? 35.183 -4.469 11.781 1.00 31.86 536 ALA A O 1
ATOM 646 N N . ARG A 1 98 ? 34.055 -6.207 12.669 1.00 29.02 537 ARG A N 1
ATOM 647 C CA . ARG A 1 98 ? 35.160 -7.149 12.656 1.00 23.83 537 ARG A CA 1
ATOM 648 C C . ARG A 1 98 ? 34.742 -8.413 11.931 1.00 32.60 537 ARG A C 1
ATOM 649 O O . ARG A 1 98 ? 33.681 -8.976 12.207 1.00 34.56 537 ARG A O 1
ATOM 657 N N . ARG A 1 99 ? 35.582 -8.846 11.004 1.00 32.32 538 ARG A N 1
ATOM 658 C CA . ARG A 1 99 ? 35.339 -10.074 10.271 1.00 36.94 538 ARG A CA 1
ATOM 659 C C . ARG A 1 99 ? 35.155 -11.224 11.241 1.00 34.85 538 ARG A C 1
ATOM 660 O O . ARG A 1 99 ? 35.906 -11.345 12.199 1.00 42.58 538 ARG A O 1
ATOM 668 N N . LEU A 1 100 ? 34.156 -12.065 11.027 1.00 38.03 539 LEU A N 1
ATOM 669 C CA . LEU A 1 100 ? 33.939 -13.117 12.015 1.00 42.75 539 LEU A CA 1
ATOM 670 C C . LEU A 1 100 ? 34.478 -14.467 11.563 1.00 44.82 539 LEU A C 1
ATOM 671 O O . LEU A 1 100 ? 35.165 -15.147 12.341 1.00 46.72 539 LEU A O 1
ATOM 676 N N . SER A 1 101 ? 34.153 -14.884 10.321 1.00 50.19 540 SER A N 1
ATOM 677 C CA . SER A 1 101 ? 34.662 -16.130 9.768 1.00 54.89 540 SER A CA 1
ATOM 678 C C . SER A 1 101 ? 36.183 -16.061 9.840 1.00 65.75 540 SER A C 1
ATOM 679 O O . SER A 1 101 ? 36.774 -16.822 10.623 1.00 69.51 540 SER A O 1
ATOM 682 N N . PRO A 1 102 ? 36.877 -15.173 9.080 1.00 65.88 541 PRO A N 1
ATOM 683 C CA . PRO A 1 102 ? 38.285 -15.093 9.516 1.00 69.45 541 PRO A CA 1
ATOM 684 C C . PRO A 1 102 ? 38.434 -14.763 11.017 1.00 57.87 541 PRO A C 1
ATOM 685 O O . PRO A 1 102 ? 39.481 -14.190 11.345 1.00 62.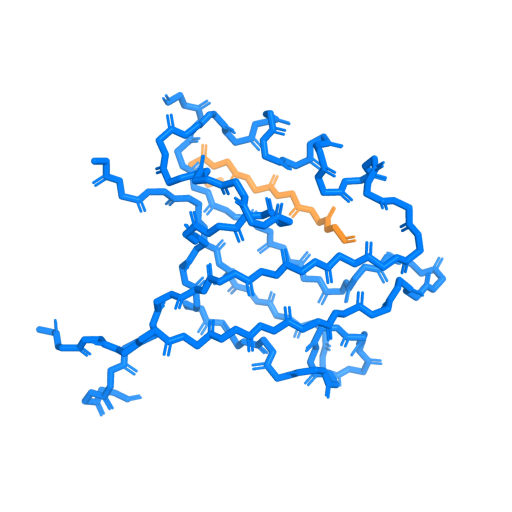43 541 PRO A O 1
ATOM 689 N N . PRO B 2 4 ? 48.549 4.906 0.325 1.00 97.59 4 PRO B N 1
ATOM 690 C CA . PRO B 2 4 ? 47.391 4.017 0.142 1.00 95.51 4 PRO B CA 1
ATOM 691 C C . PRO B 2 4 ? 46.168 4.792 -0.347 1.00 90.18 4 PRO B C 1
ATOM 692 O O . PRO B 2 4 ? 46.316 5.698 -1.173 1.00 92.99 4 PRO B O 1
ATOM 696 N N . GLU B 2 5 ? 44.972 4.455 0.137 1.00 78.50 5 GLU B N 1
ATOM 697 C CA . GLU B 2 5 ? 43.852 5.346 -0.128 1.00 70.29 5 GLU B CA 1
ATOM 698 C C . GLU B 2 5 ? 43.945 6.584 0.754 1.00 77.49 5 GLU B C 1
ATOM 699 O O . GLU B 2 5 ? 43.667 7.697 0.294 1.00 84.47 5 GLU B O 1
ATOM 705 N N . SER B 2 6 ? 44.386 6.416 2.006 1.00 69.05 6 SER B N 1
ATOM 706 C CA . SER B 2 6 ? 44.678 7.515 2.926 1.00 64.05 6 SER B CA 1
ATOM 707 C C . SER B 2 6 ? 45.046 6.944 4.291 1.00 59.34 6 SER B C 1
ATOM 708 O O . SER B 2 6 ? 44.184 6.380 4.966 1.00 63.80 6 SER B O 1
ATOM 711 N N . GLU B 2 7 ? 46.305 7.078 4.711 1.00 55.06 7 GLU B N 1
ATOM 712 C CA . GLU B 2 7 ? 46.793 6.432 5.920 1.00 49.77 7 GLU B CA 1
ATOM 713 C C . GLU B 2 7 ? 47.312 7.481 6.893 1.00 45.84 7 GLU B C 1
ATOM 714 O O . GLU B 2 7 ? 47.753 8.552 6.483 1.00 56.79 7 GLU B O 1
ATOM 720 N N . SER B 2 8 ? 47.221 7.177 8.189 1.00 46.45 8 SER B N 1
ATOM 721 C CA . SER B 2 8 ? 47.592 8.101 9.254 1.00 35.84 8 SER B CA 1
ATOM 722 C C . SER B 2 8 ? 47.757 7.331 10.557 1.00 35.26 8 SER B C 1
ATOM 723 O O . SER B 2 8 ? 46.948 6.459 10.872 1.00 36.48 8 SER B O 1
ATOM 726 N N . LYS B 2 9 ? 48.792 7.671 11.309 1.00 29.24 9 LYS B N 1
ATOM 727 C CA . LYS B 2 9 ? 49.048 7.074 12.610 1.00 37.00 9 LYS B CA 1
ATOM 728 C C . LYS B 2 9 ? 48.353 7.899 13.686 1.00 32.46 9 LYS B C 1
ATOM 729 O O . LYS B 2 9 ? 48.374 9.134 13.645 1.00 37.87 9 LYS B O 1
ATOM 735 N N . VAL B 2 10 ? 47.715 7.219 14.640 1.00 28.10 10 VAL B N 1
ATOM 736 C CA . VAL B 2 10 ? 46.980 7.942 15.693 1.00 31.75 10 VAL B CA 1
ATOM 737 C C . VAL B 2 10 ? 47.257 7.421 17.141 1.00 34.88 10 VAL B C 1
ATOM 738 O O . VAL B 2 10 ? 46.983 8.119 18.122 1.00 33.34 10 VAL B O 1
#

Nearest PDB structures (foldseek):
  6x23-assembly1_A  TM=1.011E+00  e=2.508E-17  Monosiga brevicollis
  4q3h-assembly2_B  TM=9.105E-01  e=4.049E-08  Homo sapiens
  1g9o-assembly1_A  TM=9.318E-01  e=1.995E-07  Homo sapiens
  4q2p-assembly1_A  TM=9.045E-01  e=3.820E-07  Homo sapiens
  2eej-assembly1_A  TM=8.707E-01  e=4.299E-07  Homo sapiens